Protein AF-A0A358ASE9-F1 (afdb_monomer_lite)

pLDDT: mean 94.91, std 3.65, range [78.44, 97.94]

Secondary structure (DSSP, 8-state):
-HHHHHHHHHHHHSSPPPHHHHHHHHHHHHTTSS-HHHHHHHHHTSHHHHHT-S-HHHHHHHHIIIIISSPPPHHHHHHHHHHHHHT--HHHHHHHHHTSHHHHHHHHHTT-

Structure (mmCIF, N/CA/C/O backbone):
data_AF-A0A358ASE9-F1
#
_entry.id   AF-A0A358ASE9-F1
#
loop_
_atom_site.group_PDB
_atom_site.id
_atom_site.type_symbol
_atom_site.label_atom_id
_atom_site.label_alt_id
_atom_site.label_comp_id
_atom_site.label_asym_id
_atom_site.label_entity_id
_atom_site.label_seq_id
_atom_site.pdbx_PDB_ins_co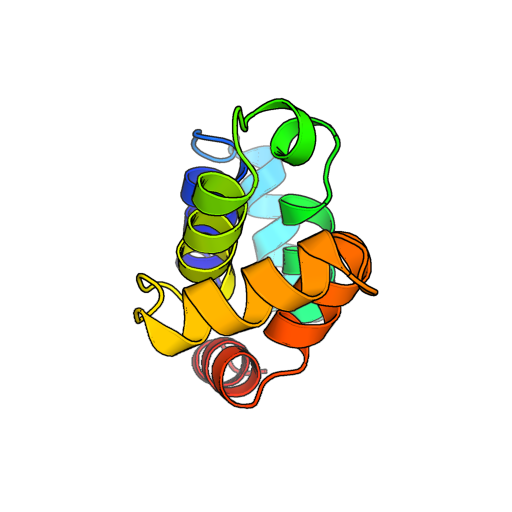de
_atom_site.Cartn_x
_atom_site.Cartn_y
_atom_site.Cartn_z
_atom_site.occupancy
_atom_site.B_iso_or_equiv
_atom_site.auth_seq_id
_atom_site.auth_comp_id
_atom_site.auth_asym_id
_atom_site.auth_atom_id
_atom_site.pdbx_PDB_model_num
ATOM 1 N N . MET A 1 1 ? 5.099 -5.479 -13.073 1.00 91.75 1 MET A N 1
ATOM 2 C CA . MET A 1 1 ? 5.612 -4.220 -12.487 1.00 91.75 1 MET A CA 1
ATOM 3 C C . MET A 1 1 ? 4.802 -3.020 -12.962 1.00 91.75 1 MET A C 1
ATOM 5 O O . MET A 1 1 ? 4.223 -2.354 -12.123 1.00 91.75 1 MET A O 1
ATOM 9 N N . GLU A 1 2 ? 4.645 -2.794 -14.269 1.00 95.62 2 GLU A N 1
ATOM 10 C CA . GLU A 1 2 ? 3.788 -1.719 -14.817 1.00 95.62 2 GLU A CA 1
ATOM 11 C C . GLU A 1 2 ? 2.364 -1.716 -14.241 1.00 95.62 2 GLU A C 1
ATOM 13 O O . GLU A 1 2 ? 1.968 -0.767 -13.573 1.00 95.62 2 GLU A O 1
ATOM 18 N N . GLY A 1 3 ? 1.629 -2.826 -14.386 1.00 96.06 3 GLY A N 1
ATOM 19 C CA . GLY A 1 3 ? 0.271 -2.939 -13.842 1.00 96.06 3 GLY A CA 1
ATOM 20 C C . GLY A 1 3 ? 0.190 -2.833 -12.313 1.00 96.06 3 GLY A C 1
ATOM 21 O O . GLY A 1 3 ? -0.864 -2.500 -11.785 1.00 96.06 3 GLY A O 1
ATOM 22 N N . PHE A 1 4 ? 1.291 -3.077 -11.596 1.00 97.25 4 PHE A N 1
ATOM 23 C CA . PHE A 1 4 ? 1.365 -2.848 -10.152 1.00 97.25 4 PHE A CA 1
ATOM 24 C C . PHE A 1 4 ? 1.445 -1.352 -9.847 1.00 97.25 4 PHE A C 1
ATOM 26 O O . PHE A 1 4 ? 0.619 -0.856 -9.090 1.00 97.25 4 PHE A O 1
ATOM 33 N N . VAL A 1 5 ? 2.344 -0.616 -10.509 1.00 97.44 5 VAL A N 1
ATOM 34 C CA . VAL A 1 5 ? 2.451 0.846 -10.363 1.00 97.44 5 VAL A CA 1
ATOM 35 C C . VAL A 1 5 ? 1.147 1.529 -10.777 1.00 97.44 5 VAL A C 1
ATOM 37 O O . VAL A 1 5 ? 0.619 2.344 -10.026 1.00 97.44 5 VAL A O 1
ATOM 40 N N . THR A 1 6 ? 0.564 1.155 -11.920 1.00 97.81 6 THR A N 1
ATOM 41 C CA . THR A 1 6 ? -0.727 1.706 -12.363 1.00 97.81 6 THR A CA 1
ATOM 42 C C . THR A 1 6 ? -1.829 1.460 -11.338 1.00 97.81 6 THR A C 1
ATOM 44 O O . THR A 1 6 ? -2.628 2.355 -11.078 1.00 97.81 6 THR A O 1
ATOM 47 N N . ARG A 1 7 ? -1.867 0.270 -10.729 1.00 97.44 7 ARG A N 1
ATOM 48 C CA . ARG A 1 7 ? -2.865 -0.066 -9.712 1.00 97.44 7 ARG A CA 1
ATOM 49 C C . ARG A 1 7 ? -2.676 0.726 -8.423 1.00 97.44 7 ARG A C 1
ATOM 51 O O . ARG A 1 7 ? -3.673 1.191 -7.887 1.00 97.44 7 ARG A O 1
ATOM 58 N N . LEU A 1 8 ? -1.440 0.899 -7.954 1.00 97.12 8 LEU A N 1
ATOM 59 C CA . LEU A 1 8 ? -1.152 1.725 -6.778 1.00 97.12 8 LEU A CA 1
ATOM 60 C C . LEU A 1 8 ? -1.650 3.159 -6.985 1.00 97.12 8 LEU A C 1
ATOM 62 O O . LEU A 1 8 ? -2.358 3.687 -6.140 1.00 97.12 8 LEU A O 1
ATOM 66 N N . TYR A 1 9 ? -1.361 3.760 -8.139 1.00 97.06 9 TYR A N 1
ATOM 67 C CA . TYR A 1 9 ? -1.828 5.110 -8.462 1.00 97.06 9 TYR A CA 1
ATOM 68 C C . TYR A 1 9 ? -3.354 5.193 -8.583 1.00 97.06 9 TYR A C 1
ATOM 70 O O . TYR A 1 9 ? -3.976 6.054 -7.965 1.00 97.06 9 TYR A O 1
ATOM 78 N N . ALA A 1 10 ? -3.965 4.280 -9.341 1.00 95.88 10 ALA A N 1
ATOM 79 C CA . ALA A 1 10 ? -5.405 4.306 -9.573 1.00 95.88 10 ALA A CA 1
ATOM 80 C C . ALA A 1 10 ? -6.194 4.079 -8.279 1.00 95.88 10 ALA A C 1
ATOM 82 O O . ALA A 1 10 ? -7.168 4.777 -8.023 1.00 95.88 10 ALA A O 1
ATOM 83 N N . ALA A 1 11 ? -5.767 3.121 -7.454 1.00 95.12 11 ALA A N 1
ATOM 84 C CA . ALA A 1 11 ? -6.433 2.841 -6.195 1.00 95.12 11 ALA A CA 1
ATOM 85 C C . ALA A 1 11 ? -6.152 3.937 -5.164 1.00 95.12 11 ALA A C 1
ATOM 87 O O . ALA A 1 11 ? -7.100 4.425 -4.564 1.00 95.12 11 ALA A O 1
ATOM 88 N N . SER A 1 12 ? -4.899 4.368 -4.984 1.00 94.00 12 SER A N 1
ATOM 89 C CA . SER A 1 12 ? -4.527 5.226 -3.852 1.00 94.00 12 SER A CA 1
ATOM 90 C C . SER A 1 12 ? -4.574 6.719 -4.098 1.00 94.00 12 SER A C 1
ATOM 92 O O . SER A 1 12 ? -4.787 7.474 -3.153 1.00 94.00 12 SER A O 1
ATOM 94 N N . LEU A 1 13 ? -4.418 7.153 -5.346 1.00 93.81 13 LEU A N 1
ATOM 95 C CA . LEU A 1 13 ? -4.346 8.572 -5.708 1.00 93.81 13 LEU A CA 1
ATOM 96 C C . LEU A 1 13 ? -5.522 9.023 -6.584 1.00 93.81 13 LEU A C 1
ATOM 98 O O . LEU A 1 13 ? -5.627 10.207 -6.888 1.00 93.81 13 LEU A O 1
ATOM 102 N N . ASP A 1 14 ? -6.395 8.091 -6.984 1.00 93.25 14 ASP A N 1
ATOM 103 C CA . ASP A 1 14 ? -7.531 8.323 -7.889 1.00 93.25 14 ASP A CA 1
ATOM 104 C C . ASP A 1 14 ? -7.120 8.962 -9.231 1.00 93.25 14 ASP A C 1
ATOM 106 O O . ASP A 1 14 ? -7.805 9.802 -9.815 1.00 93.25 14 ASP A O 1
ATOM 110 N N . ARG A 1 15 ? -5.939 8.581 -9.733 1.00 94.88 15 ARG A N 1
ATOM 111 C CA . ARG A 1 15 ? -5.410 9.059 -11.015 1.00 94.88 15 ARG A CA 1
ATOM 112 C C . ARG A 1 15 ? -4.461 8.059 -11.652 1.00 94.88 15 ARG A C 1
ATOM 114 O O . ARG A 1 15 ? -3.951 7.150 -11.005 1.00 94.88 15 ARG A O 1
ATOM 121 N N . ALA A 1 16 ? -4.170 8.267 -12.932 1.00 95.56 16 ALA A N 1
ATOM 122 C CA . ALA A 1 16 ? -3.043 7.610 -13.580 1.00 95.56 16 ALA A CA 1
ATOM 123 C C . ALA A 1 16 ? -1.710 8.247 -13.132 1.00 95.56 16 ALA A C 1
ATOM 125 O O . ALA A 1 16 ? -1.671 9.448 -12.823 1.00 95.56 16 ALA A O 1
ATOM 126 N N . PRO A 1 17 ? -0.607 7.478 -13.117 1.00 95.56 17 PRO A N 1
ATOM 127 C CA . PRO A 1 17 ? 0.713 8.063 -12.962 1.00 95.56 17 PRO A CA 1
ATOM 128 C C . PRO A 1 17 ? 1.042 8.933 -14.176 1.00 95.56 17 PRO A C 1
ATOM 130 O O . PRO A 1 17 ? 0.673 8.615 -15.309 1.00 95.56 17 PRO A O 1
ATOM 133 N N . ASP A 1 18 ? 1.747 10.032 -13.938 1.00 96.56 18 ASP A N 1
ATOM 134 C CA . ASP A 1 18 ? 2.369 10.789 -15.016 1.00 96.56 18 ASP A CA 1
ATOM 135 C C . ASP A 1 18 ? 3.486 9.949 -15.673 1.00 96.56 18 ASP A C 1
ATOM 137 O O . ASP A 1 18 ? 4.043 9.056 -15.023 1.00 96.56 18 ASP A O 1
ATOM 141 N N . PRO A 1 19 ? 3.822 10.189 -16.955 1.00 97.31 19 PRO A N 1
ATOM 142 C CA . PRO A 1 19 ? 4.779 9.349 -17.675 1.00 97.31 19 PRO A CA 1
ATOM 143 C C . PRO A 1 19 ? 6.157 9.259 -17.007 1.00 97.31 19 PRO A C 1
ATOM 145 O O . PRO A 1 19 ? 6.755 8.182 -16.982 1.00 97.31 19 PRO A O 1
ATOM 148 N N . ASP A 1 20 ? 6.653 10.364 -16.448 1.00 97.06 20 ASP A N 1
ATOM 149 C CA . ASP A 1 20 ? 7.985 10.419 -15.845 1.00 97.06 20 ASP A CA 1
ATOM 150 C C . ASP A 1 20 ? 8.016 9.664 -14.512 1.00 97.06 20 ASP A C 1
ATOM 152 O O . ASP A 1 20 ? 8.873 8.799 -14.312 1.00 97.06 20 ASP A O 1
ATOM 156 N N . GLY A 1 21 ? 7.039 9.912 -13.637 1.00 94.62 21 GLY A N 1
ATOM 157 C CA . GLY A 1 21 ? 6.864 9.186 -12.382 1.00 94.62 21 GLY A CA 1
ATOM 158 C C . GLY A 1 21 ? 6.642 7.691 -12.603 1.00 94.62 21 GLY A C 1
ATOM 159 O O . GLY A 1 21 ? 7.290 6.868 -11.955 1.00 94.62 21 GLY A O 1
ATOM 160 N N . PHE A 1 22 ? 5.795 7.315 -13.567 1.00 97.69 22 PHE A N 1
ATOM 161 C CA . PHE A 1 22 ? 5.575 5.916 -13.938 1.00 97.69 22 PHE A CA 1
ATOM 162 C C . PHE A 1 22 ? 6.882 5.217 -14.322 1.00 97.69 22 PHE A C 1
ATOM 164 O O . PHE A 1 22 ? 7.218 4.171 -13.762 1.00 97.69 22 PHE A O 1
ATOM 171 N N . ASN A 1 23 ? 7.640 5.817 -15.244 1.00 97.81 23 ASN A N 1
ATOM 172 C CA . ASN A 1 23 ? 8.908 5.265 -15.703 1.00 97.81 23 ASN A CA 1
ATOM 173 C C . ASN A 1 23 ? 9.931 5.183 -14.565 1.00 97.81 23 ASN A C 1
ATOM 175 O O . ASN A 1 23 ? 10.674 4.204 -14.490 1.00 97.81 23 ASN A O 1
ATOM 179 N N . ALA A 1 24 ? 9.966 6.168 -13.663 1.00 97.38 24 ALA A N 1
ATOM 180 C CA . ALA A 1 24 ? 10.849 6.150 -12.502 1.00 97.38 24 ALA A CA 1
ATOM 181 C C . ALA A 1 24 ? 10.553 4.955 -11.579 1.00 97.38 24 ALA A C 1
ATOM 183 O O . ALA A 1 24 ? 11.461 4.173 -11.287 1.00 97.38 24 ALA A O 1
ATOM 184 N N . TRP A 1 25 ? 9.290 4.753 -11.186 1.00 97.44 25 TRP A N 1
ATOM 185 C CA . TRP A 1 25 ? 8.892 3.623 -10.336 1.00 97.44 25 TRP A CA 1
ATOM 186 C C . TRP A 1 25 ? 9.141 2.272 -11.006 1.00 97.44 25 TRP A C 1
ATOM 188 O O . TRP A 1 25 ? 9.719 1.370 -10.397 1.00 97.44 25 TRP A O 1
ATOM 198 N N . VAL A 1 26 ? 8.733 2.125 -12.270 1.00 97.50 26 VAL A N 1
ATOM 199 C CA . VAL A 1 26 ? 8.899 0.871 -13.015 1.00 97.50 26 VAL A CA 1
ATOM 200 C C . VAL A 1 26 ? 10.379 0.522 -13.169 1.00 97.50 26 VAL A C 1
ATOM 202 O O . VAL A 1 26 ? 10.757 -0.615 -12.895 1.00 97.50 26 VAL A O 1
ATOM 205 N N . ASN A 1 27 ? 11.235 1.484 -13.523 1.00 97.75 27 ASN A N 1
ATOM 206 C CA . ASN A 1 27 ? 12.674 1.247 -13.649 1.00 97.75 27 ASN A CA 1
ATOM 207 C C . ASN A 1 27 ? 13.345 0.945 -12.303 1.00 97.75 27 ASN A C 1
ATOM 209 O O . ASN A 1 27 ? 14.255 0.115 -12.257 1.00 97.75 27 ASN A O 1
ATOM 213 N N . ALA A 1 28 ? 12.916 1.582 -11.209 1.00 97.69 28 ALA A N 1
ATOM 214 C CA . ALA A 1 28 ? 13.442 1.296 -9.875 1.00 97.69 28 ALA A CA 1
ATOM 215 C C . ALA A 1 28 ? 13.134 -0.148 -9.441 1.00 97.69 28 ALA A C 1
ATOM 217 O O . ALA A 1 28 ? 14.024 -0.841 -8.944 1.00 97.69 28 ALA A O 1
ATOM 218 N N . LEU A 1 29 ? 11.912 -0.622 -9.710 1.00 97.12 29 LEU A N 1
ATOM 219 C CA . LEU A 1 29 ? 11.502 -2.008 -9.467 1.00 97.12 29 LEU A CA 1
ATOM 220 C C . LEU A 1 29 ? 12.243 -2.991 -10.388 1.00 97.12 29 LEU A C 1
ATOM 222 O O . LEU A 1 29 ? 12.809 -3.973 -9.914 1.00 97.12 29 LEU A O 1
ATOM 226 N N . LEU A 1 30 ? 12.306 -2.717 -11.696 1.00 96.50 30 LEU A N 1
ATOM 227 C CA . LEU A 1 30 ? 12.978 -3.588 -12.672 1.00 96.50 30 LEU A CA 1
ATOM 228 C C . LEU A 1 30 ? 14.454 -3.807 -12.331 1.00 96.50 30 LEU A C 1
ATOM 230 O O . LEU A 1 30 ? 14.949 -4.931 -12.395 1.00 96.50 30 LEU A O 1
ATOM 234 N N . ASN A 1 31 ? 15.146 -2.740 -11.933 1.00 96.44 31 ASN A N 1
ATOM 235 C CA . ASN A 1 31 ? 16.559 -2.797 -11.566 1.00 96.44 31 ASN A CA 1
ATOM 236 C C . ASN A 1 31 ? 16.791 -3.233 -10.113 1.00 96.44 31 ASN A C 1
ATOM 238 O O . ASN A 1 31 ? 17.939 -3.261 -9.671 1.00 96.44 31 ASN A O 1
ATOM 242 N N . ARG A 1 32 ? 15.725 -3.556 -9.362 1.00 94.81 32 ARG A N 1
ATOM 243 C CA . ARG A 1 32 ? 15.770 -3.894 -7.928 1.00 94.81 32 ARG A CA 1
ATOM 244 C C . ARG A 1 32 ? 16.466 -2.829 -7.071 1.00 94.81 32 ARG A C 1
ATOM 246 O O . ARG A 1 32 ? 17.009 -3.136 -6.015 1.00 94.81 32 ARG A O 1
ATOM 253 N N . ALA A 1 33 ? 16.450 -1.580 -7.533 1.00 96.56 33 ALA A N 1
ATOM 254 C CA . ALA A 1 33 ? 16.884 -0.428 -6.748 1.00 96.56 33 ALA A CA 1
ATOM 255 C C . ALA A 1 33 ? 15.865 -0.096 -5.647 1.00 96.56 33 ALA A C 1
ATOM 257 O O . ALA A 1 33 ? 16.215 0.525 -4.648 1.00 96.56 33 ALA A O 1
ATOM 258 N N . LEU A 1 34 ? 14.620 -0.531 -5.846 1.00 95.44 34 LEU A N 1
ATOM 259 C CA . LEU A 1 34 ? 13.535 -0.466 -4.886 1.00 95.44 34 LEU A CA 1
ATOM 260 C C . LEU A 1 34 ? 12.793 -1.802 -4.882 1.00 95.44 34 LEU A C 1
ATOM 262 O O . LEU A 1 34 ? 12.581 -2.399 -5.941 1.00 95.44 34 LEU A O 1
ATOM 266 N N . ASP A 1 35 ? 12.395 -2.272 -3.709 1.00 95.62 35 ASP A N 1
ATOM 267 C CA . ASP A 1 35 ? 11.542 -3.446 -3.579 1.00 95.62 35 ASP A CA 1
ATOM 268 C C . ASP A 1 35 ? 10.040 -3.068 -3.633 1.00 95.62 35 ASP A C 1
ATOM 270 O O . ASP A 1 35 ? 9.671 -1.911 -3.396 1.00 95.62 35 ASP A O 1
ATOM 274 N N . PRO A 1 36 ? 9.139 -4.019 -3.954 1.00 96.94 36 PRO A N 1
ATOM 275 C CA . PRO A 1 36 ? 7.708 -3.744 -4.057 1.00 96.94 36 PRO A CA 1
ATOM 276 C C . PRO A 1 36 ? 7.072 -3.279 -2.749 1.00 96.94 36 PRO A C 1
ATOM 278 O O . PRO A 1 36 ? 6.098 -2.529 -2.801 1.00 96.94 36 PRO A O 1
ATOM 281 N N . TRP A 1 37 ? 7.593 -3.727 -1.602 1.00 97.38 37 TRP A N 1
ATOM 282 C CA . TRP A 1 37 ? 7.085 -3.342 -0.287 1.00 97.38 37 TRP A CA 1
ATOM 283 C C . TRP A 1 37 ? 7.319 -1.847 -0.073 1.00 97.38 37 TRP A C 1
ATOM 285 O O . TRP A 1 37 ? 6.366 -1.120 0.204 1.00 97.38 37 TRP A O 1
ATOM 295 N N . GLN A 1 38 ? 8.540 -1.367 -0.322 1.00 96.94 38 GLN A N 1
ATOM 296 C CA . GLN A 1 38 ? 8.885 0.045 -0.178 1.00 96.94 38 GLN A CA 1
ATOM 297 C C . GLN A 1 38 ? 8.116 0.915 -1.182 1.00 96.94 38 GLN A C 1
ATOM 299 O O . GLN A 1 38 ? 7.515 1.912 -0.791 1.00 96.94 38 GLN A O 1
ATOM 304 N N . ALA A 1 39 ? 8.047 0.500 -2.453 1.00 96.69 39 ALA A N 1
ATOM 305 C CA . ALA A 1 39 ? 7.310 1.232 -3.488 1.00 96.69 39 ALA A CA 1
ATOM 306 C C . ALA A 1 39 ? 5.819 1.393 -3.155 1.00 96.69 39 ALA A C 1
ATOM 308 O O . ALA A 1 39 ? 5.255 2.479 -3.283 1.00 96.69 39 ALA A O 1
ATOM 309 N N . ALA A 1 40 ? 5.173 0.309 -2.720 1.00 97.31 40 ALA A N 1
ATOM 310 C CA . ALA A 1 40 ? 3.780 0.353 -2.309 1.00 97.31 40 ALA A CA 1
ATOM 311 C C . ALA A 1 40 ? 3.585 1.255 -1.095 1.00 97.31 40 ALA A C 1
ATOM 313 O O . ALA A 1 40 ? 2.713 2.122 -1.114 1.00 97.31 40 ALA A O 1
ATOM 314 N N . ARG A 1 41 ? 4.415 1.075 -0.064 1.00 97.12 41 ARG A N 1
ATOM 315 C CA . ARG A 1 41 ? 4.342 1.849 1.170 1.00 97.12 41 ARG A CA 1
ATOM 316 C C . ARG A 1 41 ? 4.458 3.349 0.921 1.00 97.12 41 ARG A C 1
ATOM 318 O O . ARG A 1 41 ? 3.662 4.102 1.472 1.00 97.12 41 ARG A O 1
ATOM 325 N N . ASP A 1 42 ? 5.402 3.767 0.082 1.00 95.81 42 ASP A N 1
ATOM 326 C CA . ASP A 1 42 ? 5.644 5.182 -0.216 1.00 95.81 42 ASP A CA 1
ATOM 327 C C . ASP A 1 42 ? 4.461 5.835 -0.946 1.00 95.81 42 ASP A C 1
ATOM 329 O O . ASP A 1 42 ? 4.138 6.993 -0.683 1.00 95.81 42 ASP A O 1
ATOM 333 N N . ILE A 1 43 ? 3.770 5.096 -1.821 1.00 94.94 43 ILE A N 1
ATOM 334 C CA . ILE A 1 43 ? 2.607 5.618 -2.553 1.00 94.94 43 ILE A CA 1
ATOM 335 C C . ILE A 1 43 ? 1.366 5.678 -1.652 1.00 94.94 43 ILE A C 1
ATOM 337 O O . ILE A 1 43 ? 0.723 6.727 -1.575 1.00 94.94 43 ILE A O 1
ATOM 341 N N . VAL A 1 44 ? 1.031 4.593 -0.944 1.00 95.06 44 VAL A N 1
ATOM 342 C CA . VAL A 1 44 ? -0.217 4.509 -0.150 1.00 95.06 44 VAL A CA 1
ATOM 343 C C . VAL A 1 44 ? -0.173 5.307 1.159 1.00 95.06 44 VAL A C 1
ATOM 345 O O . VAL A 1 44 ? -1.208 5.557 1.772 1.0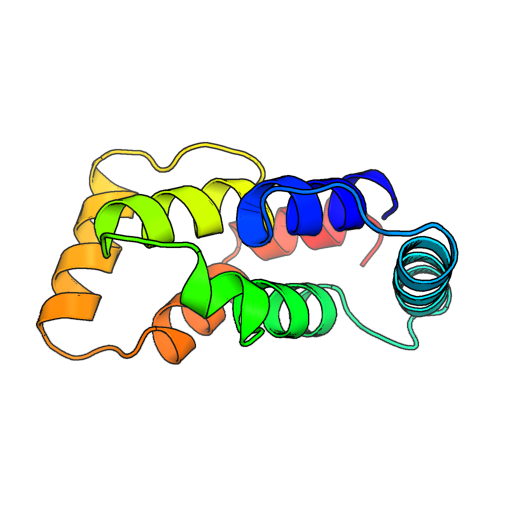0 95.06 44 VAL A O 1
ATOM 348 N N . LEU A 1 45 ? 1.022 5.698 1.615 1.00 93.62 45 LEU A N 1
ATOM 349 C CA . LEU A 1 45 ? 1.214 6.598 2.759 1.00 93.62 45 LEU A CA 1
ATOM 350 C C . LEU A 1 45 ? 1.623 8.015 2.340 1.00 93.62 45 LEU A C 1
ATOM 352 O O . LEU A 1 45 ? 1.978 8.819 3.201 1.00 93.62 45 LEU A O 1
ATOM 356 N N . SER A 1 46 ? 1.586 8.332 1.045 1.00 93.44 46 SER A N 1
ATOM 357 C CA . SER A 1 46 ? 1.834 9.696 0.580 1.00 93.44 46 SER A CA 1
ATOM 358 C C . SER A 1 46 ? 0.766 10.663 1.102 1.00 93.44 46 SER A C 1
ATOM 360 O O . SER A 1 46 ? -0.393 10.285 1.293 1.00 93.44 46 SER A O 1
ATOM 362 N N . ASP A 1 47 ? 1.138 11.933 1.279 1.00 89.69 47 ASP A N 1
ATOM 363 C CA . ASP A 1 47 ? 0.195 12.989 1.680 1.00 89.69 47 ASP A CA 1
ATOM 364 C C . ASP A 1 47 ? -0.988 13.096 0.704 1.00 89.69 47 ASP A C 1
ATOM 366 O O . ASP A 1 47 ? -2.121 13.346 1.116 1.00 89.69 47 ASP A O 1
ATOM 370 N N . GLU A 1 48 ? -0.731 12.850 -0.586 1.00 89.44 48 GLU A N 1
ATOM 371 C CA . GLU A 1 48 ? -1.757 12.797 -1.627 1.00 89.44 48 GLU A CA 1
ATOM 372 C C . GLU A 1 48 ? -2.763 11.669 -1.359 1.00 89.44 48 GLU A C 1
ATOM 374 O O . GLU A 1 48 ? -3.963 11.923 -1.348 1.00 89.44 48 GLU A O 1
ATOM 379 N N . SER A 1 49 ? -2.299 10.448 -1.073 1.00 89.44 49 SER A N 1
ATOM 380 C CA . SER A 1 49 ? -3.192 9.323 -0.760 1.00 89.44 49 SER A CA 1
ATOM 381 C C . SER A 1 49 ? -3.976 9.554 0.534 1.00 89.44 49 SER A C 1
ATOM 383 O O . SER A 1 49 ? -5.191 9.352 0.582 1.00 89.44 49 SER A O 1
ATOM 385 N N . ILE A 1 50 ? -3.306 10.039 1.584 1.00 81.69 50 ILE A N 1
ATOM 386 C CA . ILE A 1 50 ? -3.930 10.263 2.895 1.00 81.69 50 ILE A CA 1
ATOM 387 C C . ILE A 1 50 ? -5.031 11.332 2.816 1.00 81.69 50 ILE A C 1
ATOM 389 O O . ILE A 1 50 ? -6.036 11.216 3.521 1.00 81.69 50 ILE A O 1
ATOM 393 N N . GLY A 1 51 ? -4.865 12.345 1.959 1.00 81.12 51 GLY A N 1
ATOM 394 C CA . GLY A 1 51 ? -5.829 13.430 1.763 1.00 81.12 51 GLY A CA 1
ATOM 395 C C . GLY A 1 51 ? -7.085 13.063 0.962 1.00 81.12 51 GLY A C 1
ATOM 396 O O . GLY A 1 51 ? -8.035 13.840 0.963 1.00 81.12 51 GLY A O 1
ATOM 397 N N . GLN A 1 52 ? -7.118 11.903 0.298 1.00 81.00 52 GLN A N 1
ATOM 398 C CA . GLN A 1 52 ? -8.177 11.521 -0.650 1.00 81.00 52 GLN A CA 1
ATOM 399 C C . GLN A 1 52 ? -9.367 10.764 -0.032 1.00 81.00 52 GLN A C 1
ATOM 401 O O . GLN A 1 52 ? -10.296 10.401 -0.758 1.00 81.00 52 GLN A O 1
ATOM 406 N N . ARG A 1 53 ? -9.349 10.443 1.272 1.00 82.69 53 ARG A N 1
ATOM 407 C CA . ARG A 1 53 ? -10.360 9.556 1.886 1.00 82.69 53 ARG A CA 1
ATOM 408 C C . ARG A 1 53 ? -11.171 10.217 2.984 1.00 82.69 53 ARG A C 1
ATOM 410 O O . ARG A 1 53 ? -10.617 10.764 3.936 1.00 82.69 53 ARG A O 1
ATOM 417 N N . GLU A 1 54 ? -12.490 10.077 2.859 1.00 78.44 54 GLU A N 1
ATOM 418 C CA . GLU A 1 54 ? -13.474 10.610 3.799 1.00 78.44 54 GLU A CA 1
ATOM 419 C C . GLU A 1 54 ? -13.613 9.717 5.040 1.00 78.44 54 GLU A C 1
ATOM 421 O O . GLU A 1 54 ? -13.755 10.228 6.153 1.00 78.44 54 GLU A O 1
ATOM 426 N N . THR A 1 55 ? -13.516 8.389 4.875 1.00 90.12 55 THR A N 1
ATOM 427 C CA . THR A 1 55 ? -13.705 7.413 5.964 1.00 90.12 55 THR A CA 1
ATOM 428 C C . THR A 1 55 ? -12.551 6.414 6.118 1.00 90.12 55 THR A C 1
ATOM 430 O O . THR A 1 55 ? -11.699 6.249 5.242 1.00 90.12 55 THR A O 1
ATOM 433 N N . THR A 1 56 ? -12.505 5.737 7.271 1.00 90.25 56 THR A N 1
ATOM 434 C CA . THR A 1 56 ? -11.490 4.704 7.560 1.00 90.25 56 THR A CA 1
ATOM 435 C C . THR A 1 56 ? -11.786 3.424 6.774 1.00 90.25 56 THR A C 1
ATOM 437 O O . THR A 1 56 ? -10.874 2.775 6.273 1.00 90.25 56 THR A O 1
ATOM 440 N N . GLU A 1 57 ? -13.062 3.104 6.608 1.00 93.69 57 GLU A N 1
ATOM 441 C CA . GLU A 1 57 ? -13.607 1.980 5.853 1.00 93.69 57 GLU A CA 1
ATOM 442 C C . GLU A 1 57 ? -13.227 2.046 4.373 1.00 93.69 57 GLU A C 1
ATOM 444 O O . GLU A 1 57 ? -12.691 1.087 3.816 1.00 93.69 57 GLU A O 1
ATOM 449 N N . GLU A 1 58 ? -13.438 3.198 3.734 1.00 92.19 58 GLU A N 1
ATOM 450 C CA . GLU A 1 58 ? -13.042 3.400 2.337 1.00 92.19 58 GLU A CA 1
ATOM 451 C C . GLU A 1 58 ? -11.532 3.282 2.152 1.00 92.19 58 GLU A C 1
ATOM 453 O O . GLU A 1 58 ? -11.075 2.700 1.166 1.00 92.19 58 GLU A O 1
ATOM 458 N N . TRP A 1 59 ? -10.763 3.785 3.119 1.00 92.38 59 TRP A N 1
ATOM 459 C CA . TRP A 1 59 ? -9.310 3.681 3.107 1.00 92.38 59 TRP A CA 1
ATOM 460 C C . TRP A 1 59 ? -8.836 2.222 3.230 1.00 92.38 59 TRP A C 1
ATOM 462 O O . TRP A 1 59 ? -7.962 1.805 2.477 1.00 92.38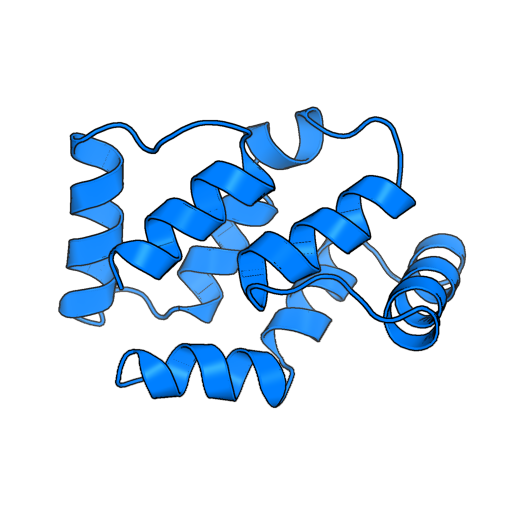 59 TRP A O 1
ATOM 472 N N . VAL A 1 60 ? -9.453 1.386 4.076 1.00 95.00 60 VAL A N 1
ATOM 473 C CA . VAL A 1 60 ? -9.112 -0.052 4.148 1.00 95.00 60 VAL A CA 1
ATOM 474 C C . VAL A 1 60 ? -9.400 -0.761 2.819 1.00 95.00 60 VAL A C 1
ATOM 476 O O . VAL A 1 60 ? -8.550 -1.500 2.320 1.00 95.00 60 VAL A O 1
ATOM 479 N N . LYS A 1 61 ? -10.558 -0.512 2.196 1.00 95.19 61 LYS A N 1
ATOM 480 C CA . LYS A 1 61 ? -10.897 -1.096 0.880 1.00 95.19 61 LYS A CA 1
ATOM 481 C C . LYS A 1 61 ? -9.929 -0.673 -0.210 1.00 95.19 61 LYS A C 1
ATOM 483 O O . LYS A 1 61 ? -9.592 -1.445 -1.106 1.00 95.19 61 LYS A O 1
ATOM 488 N N . GLU A 1 62 ? -9.494 0.577 -0.164 1.00 94.38 62 GLU A N 1
ATOM 489 C CA . GLU A 1 62 ? -8.467 1.083 -1.058 1.00 94.38 62 GLU A CA 1
ATOM 490 C C . GLU A 1 62 ? -7.152 0.318 -0.915 1.00 94.38 62 GLU A C 1
ATOM 492 O O . GLU A 1 62 ? -6.623 -0.135 -1.926 1.00 94.38 62 GLU A O 1
ATOM 497 N N . LEU A 1 63 ? -6.661 0.102 0.310 1.00 96.00 63 LEU A N 1
ATOM 498 C CA . LEU A 1 63 ? -5.418 -0.639 0.523 1.00 96.00 63 LEU A CA 1
ATOM 499 C C . LEU A 1 63 ? -5.480 -2.044 -0.070 1.00 96.00 63 LEU A C 1
ATOM 501 O O . LEU A 1 63 ? -4.523 -2.487 -0.700 1.00 96.00 63 LEU A O 1
ATOM 505 N N . TYR A 1 64 ? -6.607 -2.739 0.067 1.00 97.81 64 TYR A N 1
ATOM 506 C CA . TYR A 1 64 ? -6.788 -4.050 -0.559 1.00 97.81 64 TYR A CA 1
ATOM 507 C C . TYR A 1 64 ? -6.701 -3.965 -2.087 1.00 97.81 64 TYR A C 1
ATOM 509 O O . TYR A 1 64 ? -5.973 -4.739 -2.715 1.00 97.81 64 TYR A O 1
ATOM 517 N N . ARG A 1 65 ? -7.356 -2.976 -2.701 1.00 97.12 65 ARG A N 1
ATOM 518 C CA . ARG A 1 65 ? -7.284 -2.766 -4.152 1.00 97.12 65 ARG A CA 1
ATOM 519 C C . ARG A 1 65 ? -5.876 -2.389 -4.608 1.00 97.12 65 ARG A C 1
ATOM 521 O O . ARG A 1 65 ? -5.380 -2.963 -5.575 1.00 97.12 65 ARG A O 1
ATOM 528 N N . ALA A 1 66 ? -5.218 -1.471 -3.910 1.00 96.62 66 ALA A N 1
ATOM 529 C CA . ALA A 1 66 ? -3.884 -0.985 -4.235 1.00 96.62 66 ALA A CA 1
ATOM 530 C C . ALA A 1 66 ? -2.840 -2.100 -4.086 1.00 96.62 66 ALA A C 1
ATOM 532 O O . ALA A 1 66 ? -2.144 -2.461 -5.042 1.00 96.62 66 ALA A O 1
ATOM 533 N N . LEU A 1 67 ? -2.776 -2.696 -2.897 1.00 97.75 67 LEU A N 1
ATOM 534 C CA . LEU A 1 67 ? -1.712 -3.608 -2.495 1.00 97.75 67 LEU A CA 1
ATOM 535 C C . LEU A 1 67 ? -1.944 -5.025 -3.020 1.00 97.75 67 LEU A C 1
ATOM 537 O O . LEU A 1 67 ? -1.018 -5.639 -3.549 1.00 97.75 67 LEU A O 1
ATOM 541 N N . LEU A 1 68 ? -3.181 -5.519 -2.939 1.00 97.56 68 LEU A N 1
ATOM 542 C CA . LEU A 1 68 ? -3.523 -6.925 -3.190 1.00 97.56 68 LEU A CA 1
ATOM 543 C C . LEU A 1 68 ? -4.256 -7.141 -4.522 1.00 97.56 68 LEU A C 1
ATOM 545 O O . LEU A 1 68 ? -4.249 -8.242 -5.065 1.00 97.56 68 LEU A O 1
ATOM 549 N N . GLY A 1 69 ? -4.844 -6.089 -5.097 1.00 96.56 69 GLY A N 1
ATOM 550 C CA . GLY A 1 69 ? -5.554 -6.168 -6.375 1.00 96.56 69 GLY A CA 1
ATOM 551 C C . GLY A 1 69 ? -6.930 -6.822 -6.299 1.00 96.56 69 GLY A C 1
ATOM 552 O O . GLY A 1 69 ? -7.421 -7.322 -7.309 1.00 96.56 69 GLY A O 1
ATOM 553 N N . ARG A 1 70 ? -7.558 -6.800 -5.122 1.00 96.94 70 ARG A N 1
ATOM 554 C CA . ARG A 1 70 ? -8.918 -7.300 -4.887 1.00 96.94 70 ARG A CA 1
ATOM 555 C C . ARG A 1 70 ? -9.652 -6.436 -3.864 1.00 96.94 70 ARG A C 1
ATOM 557 O O . ARG A 1 70 ? -9.032 -5.610 -3.208 1.00 96.94 70 ARG A O 1
ATOM 564 N N . GLU A 1 71 ? -10.950 -6.660 -3.703 1.00 96.56 71 GLU A N 1
ATOM 565 C CA . GLU A 1 71 ? -11.704 -6.139 -2.556 1.00 96.56 71 GLU A CA 1
ATOM 566 C C . GLU A 1 71 ? -11.405 -6.966 -1.290 1.00 96.56 71 GLU A C 1
ATOM 568 O O . GLU A 1 71 ? -11.111 -8.172 -1.394 1.00 96.56 71 GLU A O 1
ATOM 573 N N . PRO A 1 72 ? -11.479 -6.358 -0.091 1.00 96.88 72 PRO A N 1
ATOM 574 C CA . PRO A 1 72 ? -11.471 -7.126 1.139 1.00 96.88 72 PRO A CA 1
ATOM 575 C C . PRO A 1 72 ? -12.742 -7.971 1.235 1.00 96.88 72 PRO A C 1
ATOM 577 O O . PRO A 1 72 ? -13.827 -7.578 0.805 1.00 96.88 72 PRO A O 1
ATOM 580 N N . ASP A 1 73 ? -12.604 -9.148 1.827 1.00 96.62 73 ASP A N 1
ATOM 581 C CA . ASP A 1 73 ? -13.747 -9.856 2.391 1.00 96.62 73 ASP A CA 1
ATOM 582 C C . ASP A 1 73 ? -14.192 -9.182 3.703 1.00 96.62 73 ASP A C 1
ATOM 584 O O . ASP A 1 73 ? -13.462 -8.377 4.288 1.00 96.62 73 ASP A O 1
ATOM 588 N N . VAL A 1 74 ? -15.409 -9.504 4.156 1.00 95.56 74 VAL A N 1
ATOM 589 C CA . VAL A 1 74 ? -16.025 -8.872 5.337 1.00 95.56 74 VAL A CA 1
ATOM 590 C C . VAL A 1 74 ? -15.146 -9.028 6.579 1.00 95.56 74 VAL A C 1
ATOM 592 O O . VAL A 1 74 ? -14.971 -8.066 7.325 1.00 95.56 74 VAL A O 1
ATOM 595 N N . ASP A 1 75 ? -14.568 -10.211 6.788 1.00 95.88 75 ASP A N 1
ATOM 596 C CA . ASP A 1 75 ? -13.751 -10.496 7.968 1.00 95.88 75 ASP A CA 1
ATOM 597 C C . ASP A 1 75 ? -12.412 -9.748 7.915 1.00 95.88 75 ASP A C 1
ATOM 599 O O . ASP A 1 75 ? -11.974 -9.188 8.922 1.00 95.88 75 ASP A O 1
ATOM 603 N N . GLY A 1 76 ? -11.786 -9.681 6.739 1.00 94.88 76 GLY A N 1
ATOM 604 C CA . GLY A 1 76 ? -10.572 -8.911 6.497 1.00 94.88 76 GLY A CA 1
ATOM 605 C C . GLY A 1 76 ? -10.775 -7.420 6.748 1.00 94.88 76 GLY A C 1
ATOM 606 O O . GLY A 1 76 ? -9.995 -6.813 7.480 1.00 94.88 76 GLY A O 1
ATOM 607 N N . GLU A 1 77 ? -11.846 -6.832 6.208 1.00 95.88 77 GLU A N 1
ATOM 608 C CA . GLU A 1 77 ? -12.175 -5.420 6.432 1.00 95.88 77 GLU A CA 1
ATOM 609 C C . GLU A 1 77 ? -12.424 -5.135 7.922 1.00 95.88 77 GLU A C 1
ATOM 611 O O . GLU A 1 77 ? -11.786 -4.255 8.505 1.00 95.88 77 GLU A O 1
ATOM 616 N N . GLN A 1 78 ? -13.300 -5.914 8.565 1.00 96.31 78 GLN A N 1
ATOM 617 C CA . GLN A 1 78 ? -13.647 -5.725 9.976 1.00 96.31 78 GLN A CA 1
ATOM 618 C C . GLN A 1 78 ? -12.447 -5.930 10.907 1.00 96.31 78 GLN A C 1
ATOM 620 O O . GLN A 1 78 ? -12.287 -5.188 11.877 1.00 96.31 78 GLN A O 1
ATOM 625 N N . GLY A 1 79 ? -11.570 -6.889 10.601 1.00 96.25 79 GLY A N 1
ATOM 626 C CA . GLY A 1 79 ? -10.350 -7.131 11.366 1.00 96.25 79 GLY A CA 1
ATOM 627 C C . GLY A 1 79 ? -9.444 -5.900 11.430 1.00 96.25 79 GLY A C 1
ATOM 628 O O . GLY A 1 79 ? -8.961 -5.547 12.508 1.00 96.25 79 GLY A O 1
ATOM 629 N N . TRP A 1 80 ? -9.256 -5.204 10.305 1.00 96.56 80 TRP A N 1
ATOM 630 C CA . TRP A 1 80 ? -8.468 -3.969 10.272 1.00 96.56 80 TRP A CA 1
ATOM 631 C C . TRP A 1 80 ? -9.183 -2.794 10.926 1.00 96.56 80 TRP A C 1
ATOM 633 O O . TRP A 1 80 ? -8.543 -2.031 11.647 1.00 96.56 80 TRP A O 1
ATOM 643 N N . LEU A 1 81 ? -10.496 -2.660 10.728 1.00 95.94 81 LEU A N 1
ATOM 644 C CA . LEU A 1 81 ? -11.274 -1.579 11.334 1.00 95.94 81 LEU A CA 1
ATOM 645 C C . LEU A 1 81 ? -11.238 -1.634 12.857 1.00 95.94 81 LEU A C 1
ATOM 647 O O . LEU A 1 81 ? -10.951 -0.623 13.492 1.00 95.94 81 LEU A O 1
ATOM 651 N N . VAL A 1 82 ? -11.445 -2.814 13.449 1.00 96.56 82 VAL A N 1
ATOM 652 C CA . VAL A 1 82 ? -11.352 -2.984 14.906 1.00 96.56 82 VAL A CA 1
ATOM 653 C C . VAL A 1 82 ? -9.995 -2.501 15.410 1.00 96.56 82 VAL A C 1
ATOM 655 O O . VAL A 1 82 ? -9.949 -1.682 16.321 1.00 96.56 82 VAL A O 1
ATOM 658 N N . ARG A 1 83 ? -8.902 -2.932 14.768 1.00 94.06 83 ARG A N 1
ATOM 659 C CA . ARG A 1 83 ? -7.536 -2.525 15.125 1.00 94.06 83 ARG A CA 1
ATOM 660 C C . ARG A 1 83 ? -7.314 -1.019 14.990 1.00 94.06 83 ARG A C 1
ATOM 662 O O . ARG A 1 83 ? -6.724 -0.413 15.880 1.00 94.06 83 ARG A O 1
ATOM 669 N N . LEU A 1 84 ? -7.800 -0.411 13.907 1.00 93.75 84 LEU A N 1
ATOM 670 C CA . LEU A 1 84 ? -7.689 1.033 13.660 1.00 93.75 84 LEU A CA 1
ATOM 671 C C . LEU A 1 84 ? -8.430 1.865 14.706 1.00 93.75 84 LEU A C 1
ATOM 673 O O . LEU A 1 84 ? -7.973 2.950 15.058 1.00 93.75 84 LEU A O 1
ATOM 677 N N . TYR A 1 85 ? -9.550 1.359 15.225 1.00 94.44 85 TYR A N 1
ATOM 678 C CA . TYR A 1 85 ? -10.307 2.034 16.277 1.00 94.44 85 TYR A CA 1
ATOM 679 C C . TYR A 1 85 ? -9.779 1.772 17.692 1.00 94.44 85 TYR A C 1
ATOM 681 O O . TYR A 1 85 ? -10.203 2.464 18.619 1.00 94.44 85 TYR A O 1
ATOM 689 N N . THR A 1 86 ? -8.869 0.811 17.883 1.00 93.62 86 THR A N 1
ATOM 690 C CA . THR A 1 86 ? -8.360 0.446 19.213 1.00 93.62 86 THR A CA 1
ATOM 691 C C . THR A 1 86 ? -6.890 0.771 19.430 1.00 93.62 86 THR A C 1
ATOM 693 O O . THR A 1 86 ? -6.562 1.525 20.343 1.00 93.62 86 THR A O 1
ATOM 696 N N . ASP A 1 87 ? -5.994 0.156 18.661 1.00 92.31 87 ASP A N 1
ATOM 697 C CA . ASP A 1 87 ? -4.588 -0.009 19.049 1.00 92.31 87 ASP A CA 1
ATOM 698 C C . ASP A 1 87 ? -3.587 0.130 17.893 1.00 92.31 87 ASP A C 1
ATOM 700 O O . ASP A 1 87 ? -2.381 0.152 18.140 1.00 92.31 87 ASP A O 1
ATOM 704 N N . MET A 1 88 ? -4.047 0.265 16.645 1.00 93.06 88 MET A N 1
ATOM 705 C CA . MET A 1 88 ? -3.180 0.383 15.472 1.00 93.06 88 MET A CA 1
ATOM 706 C C . MET A 1 88 ? -3.313 1.723 14.756 1.00 93.06 88 MET A C 1
ATOM 708 O O . MET A 1 88 ? -4.396 2.269 14.569 1.00 93.06 88 MET A O 1
ATOM 712 N N . SER A 1 89 ? -2.174 2.227 14.285 1.00 93.00 89 SER A N 1
ATOM 713 C CA . SER A 1 89 ? -2.121 3.364 13.372 1.00 93.00 89 SER A CA 1
ATOM 714 C C . SER A 1 89 ? -2.348 2.919 11.925 1.00 93.00 89 SER A C 1
ATOM 716 O O . SER A 1 89 ? -2.138 1.757 11.574 1.00 93.00 89 SER A O 1
ATOM 718 N N . ARG A 1 90 ? -2.682 3.872 11.045 1.00 91.12 90 ARG A N 1
ATOM 719 C CA . ARG A 1 90 ? -2.727 3.638 9.590 1.00 91.12 90 ARG A CA 1
ATOM 720 C C . ARG A 1 90 ? -1.412 3.058 9.057 1.00 91.12 90 ARG A C 1
ATOM 722 O O . ARG A 1 90 ? -1.422 2.114 8.278 1.00 91.12 90 ARG A O 1
ATOM 729 N N . VAL A 1 91 ? -0.278 3.563 9.540 1.00 94.31 91 VAL A N 1
ATOM 730 C CA . VAL A 1 91 ? 1.044 3.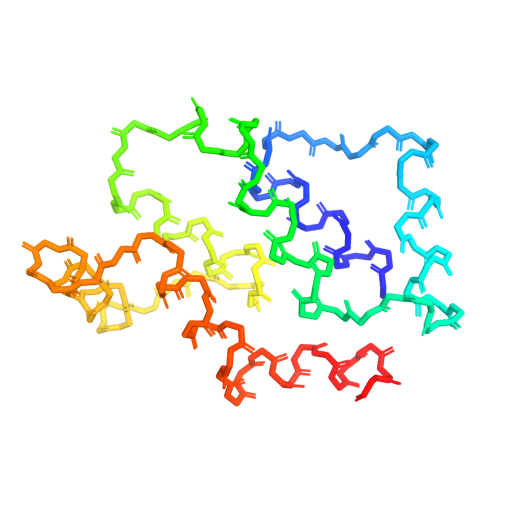040 9.164 1.00 94.31 91 VAL A CA 1
ATOM 731 C C . VAL A 1 91 ? 1.181 1.561 9.537 1.00 94.31 91 VAL A C 1
ATOM 733 O O . VAL A 1 91 ? 1.586 0.762 8.702 1.00 94.31 91 VAL A O 1
ATOM 736 N N . ALA A 1 92 ? 0.772 1.179 10.752 1.00 95.50 92 ALA A N 1
ATOM 737 C CA . ALA A 1 92 ? 0.835 -0.211 11.200 1.00 95.50 92 ALA A CA 1
ATOM 738 C C . ALA A 1 92 ? -0.071 -1.144 10.376 1.00 95.50 92 ALA A C 1
ATOM 740 O O . ALA A 1 92 ? 0.300 -2.290 10.129 1.00 95.50 92 ALA A O 1
ATOM 741 N N . VAL A 1 93 ? -1.232 -0.663 9.918 1.00 94.56 93 VAL A N 1
ATOM 742 C CA . VAL A 1 93 ? -2.114 -1.430 9.022 1.00 94.56 93 VAL A CA 1
ATOM 743 C C . VAL A 1 93 ? -1.477 -1.645 7.655 1.00 94.56 93 VAL A C 1
ATOM 745 O O . VAL A 1 93 ? -1.471 -2.773 7.165 1.00 94.56 93 VAL A O 1
ATOM 748 N N . VAL A 1 94 ? -0.896 -0.600 7.056 1.00 96.56 94 VAL A N 1
ATOM 749 C CA . VAL A 1 94 ? -0.171 -0.726 5.781 1.00 96.56 94 VAL A CA 1
ATOM 750 C C . VAL A 1 94 ? 0.970 -1.731 5.916 1.00 96.56 94 VAL A C 1
ATOM 752 O O . VAL A 1 94 ? 1.042 -2.675 5.131 1.00 96.56 94 VAL A O 1
ATOM 755 N N . ASP A 1 95 ? 1.802 -1.592 6.949 1.00 97.38 95 ASP A N 1
ATOM 756 C CA . ASP A 1 95 ? 2.916 -2.508 7.209 1.00 97.38 95 ASP A CA 1
ATOM 757 C C . ASP A 1 95 ? 2.423 -3.952 7.429 1.00 97.38 95 ASP A C 1
ATOM 759 O O . ASP A 1 95 ? 3.043 -4.904 6.952 1.00 97.38 95 ASP A O 1
ATOM 763 N N . GLY A 1 96 ? 1.271 -4.127 8.086 1.00 96.75 96 GLY A N 1
ATOM 764 C CA . GLY A 1 96 ? 0.630 -5.424 8.295 1.00 96.75 96 GLY A CA 1
ATOM 765 C C . GLY A 1 96 ? 0.139 -6.088 7.004 1.00 96.75 96 GLY A C 1
ATOM 766 O O . GLY A 1 96 ? 0.368 -7.283 6.808 1.00 96.75 96 GLY A O 1
ATOM 767 N N . ILE A 1 97 ? -0.495 -5.333 6.100 1.00 96.88 97 ILE A N 1
ATOM 768 C CA . ILE A 1 97 ? -0.942 -5.854 4.797 1.00 96.88 97 ILE A CA 1
ATOM 769 C C . ILE A 1 97 ? 0.265 -6.183 3.915 1.00 96.88 97 ILE A C 1
ATOM 771 O O . ILE A 1 97 ? 0.315 -7.261 3.319 1.00 96.88 97 ILE A O 1
ATOM 775 N N . LEU A 1 98 ? 1.261 -5.298 3.862 1.00 97.75 98 LEU A N 1
ATOM 776 C CA . LEU A 1 98 ? 2.480 -5.515 3.084 1.00 97.75 98 LEU A CA 1
ATOM 777 C C . LEU A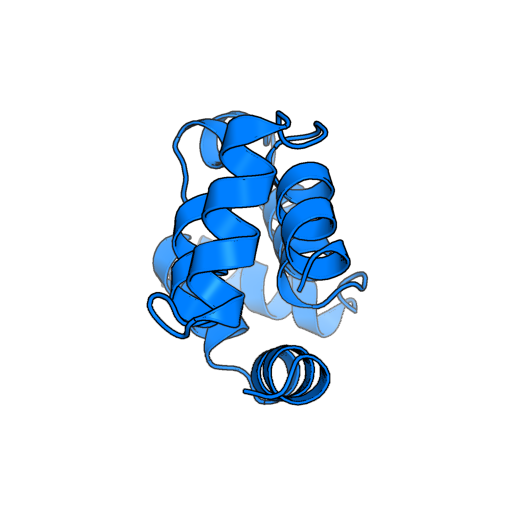 1 98 ? 3.323 -6.687 3.617 1.00 97.75 98 LEU A C 1
ATOM 779 O O . LEU A 1 98 ? 4.005 -7.360 2.848 1.00 97.75 98 LEU A O 1
ATOM 783 N N . GLY A 1 99 ? 3.261 -6.962 4.922 1.00 97.19 99 GLY A N 1
ATOM 784 C CA . GLY A 1 99 ? 3.897 -8.119 5.556 1.00 97.19 99 GLY A CA 1
ATOM 785 C C . GLY A 1 99 ? 3.141 -9.442 5.381 1.00 97.19 99 GLY A C 1
ATOM 786 O O . GLY A 1 99 ? 3.583 -10.472 5.890 1.00 97.19 99 GLY A O 1
ATOM 787 N N . SER A 1 100 ? 1.993 -9.443 4.699 1.00 97.38 100 SER A N 1
ATOM 788 C CA . SER A 1 100 ? 1.173 -10.643 4.533 1.00 97.38 100 SER A CA 1
ATOM 789 C C . SER A 1 100 ? 1.744 -11.622 3.497 1.00 97.38 100 SER A C 1
ATOM 791 O O . SER A 1 100 ? 2.440 -11.256 2.542 1.00 97.38 100 SER A O 1
ATOM 793 N N . ALA A 1 101 ? 1.380 -12.901 3.639 1.00 97.62 101 ALA A N 1
ATOM 794 C CA . ALA A 1 101 ? 1.662 -13.917 2.622 1.00 97.62 101 ALA A CA 1
ATOM 795 C C . ALA A 1 101 ? 0.994 -13.584 1.276 1.00 97.62 101 ALA A C 1
ATOM 797 O O . ALA A 1 101 ? 1.488 -13.969 0.218 1.00 97.62 101 ALA A O 1
ATOM 798 N N . GLU A 1 102 ? -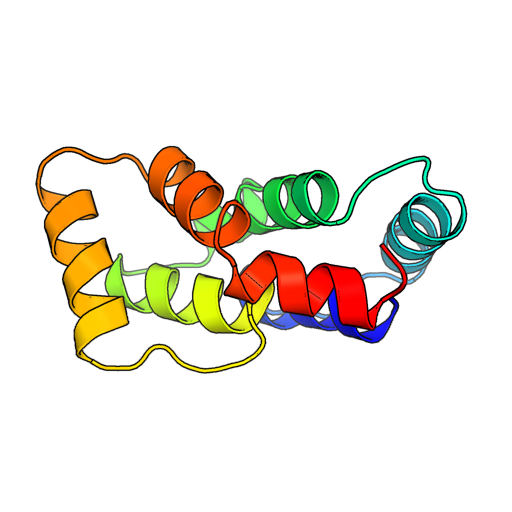0.110 -12.840 1.308 1.00 96.69 102 GLU A N 1
ATOM 799 C CA . GLU A 1 102 ? -0.817 -12.421 0.108 1.00 96.69 102 GLU A CA 1
ATOM 800 C C . GLU A 1 102 ? -0.024 -11.376 -0.680 1.00 96.69 102 GLU A C 1
ATOM 802 O O . GLU A 1 102 ? 0.205 -11.553 -1.877 1.00 96.69 102 GLU A O 1
ATOM 807 N N . PHE A 1 103 ? 0.483 -10.339 -0.006 1.00 97.94 103 PHE A N 1
ATOM 808 C CA . PHE A 1 103 ? 1.363 -9.367 -0.653 1.00 97.94 103 PHE A CA 1
ATOM 809 C C . PHE A 1 103 ? 2.665 -10.016 -1.135 1.00 97.94 103 PHE A C 1
ATOM 811 O O . PHE A 1 103 ? 3.145 -9.711 -2.227 1.00 97.94 103 PHE A O 1
ATOM 818 N N . SER A 1 104 ? 3.193 -10.988 -0.384 1.00 97.81 104 SER A N 1
ATOM 819 C CA . SER A 1 104 ? 4.326 -11.804 -0.842 1.00 97.81 104 SER A CA 1
ATOM 820 C C . SER A 1 104 ? 4.018 -12.510 -2.172 1.00 97.81 104 SER A C 1
ATOM 822 O O . SER A 1 104 ? 4.864 -12.550 -3.061 1.00 97.81 104 SER A O 1
ATOM 824 N N . GLY A 1 105 ? 2.787 -13.000 -2.359 1.00 97.88 105 GLY A N 1
ATOM 825 C CA . GLY A 1 105 ? 2.314 -13.548 -3.633 1.00 97.88 105 GLY A CA 1
ATOM 826 C C . GLY A 1 105 ? 2.251 -12.511 -4.762 1.00 97.88 105 GLY A C 1
ATOM 827 O O . GLY A 1 105 ? 2.635 -12.810 -5.894 1.00 97.88 105 GLY A O 1
ATOM 828 N N . VAL A 1 106 ? 1.832 -11.277 -4.460 1.00 96.94 106 VAL A N 1
ATOM 829 C CA . VAL A 1 106 ? 1.843 -10.154 -5.419 1.00 96.94 106 VAL A CA 1
ATOM 830 C C . VAL A 1 106 ? 3.269 -9.824 -5.865 1.00 96.94 106 VAL A C 1
ATOM 832 O O . VAL A 1 106 ? 3.511 -9.656 -7.062 1.00 96.94 106 VAL A O 1
ATOM 835 N N . ALA A 1 107 ? 4.217 -9.754 -4.929 1.00 96.56 107 ALA A N 1
ATOM 836 C CA . ALA A 1 107 ? 5.627 -9.514 -5.226 1.00 96.56 107 ALA A CA 1
ATOM 837 C C . ALA A 1 107 ? 6.228 -10.653 -6.070 1.00 96.56 107 ALA A C 1
ATOM 839 O O . ALA A 1 107 ? 6.830 -10.393 -7.116 1.00 96.56 107 ALA A O 1
ATOM 840 N N . ALA A 1 108 ? 5.964 -11.908 -5.695 1.00 97.00 108 ALA A N 1
ATOM 841 C CA . ALA A 1 108 ? 6.431 -13.090 -6.418 1.00 97.00 108 ALA A CA 1
ATOM 842 C C . ALA A 1 108 ? 5.917 -13.144 -7.865 1.00 97.00 108 ALA A C 1
ATOM 844 O O . ALA A 1 108 ? 6.674 -13.456 -8.786 1.00 97.00 108 ALA A O 1
ATOM 845 N N . ALA A 1 109 ? 4.659 -12.758 -8.105 1.00 94.69 109 ALA A N 1
ATOM 846 C CA . ALA A 1 109 ? 4.094 -12.666 -9.454 1.00 94.69 109 ALA A CA 1
ATOM 847 C C . ALA A 1 109 ? 4.813 -11.633 -10.348 1.00 94.69 109 ALA A C 1
ATOM 849 O O . ALA A 1 109 ? 4.708 -11.691 -11.574 1.00 94.69 109 ALA A O 1
ATOM 850 N N . MET A 1 110 ? 5.557 -10.695 -9.755 1.00 94.12 110 MET A N 1
ATOM 851 C CA . MET A 1 110 ? 6.403 -9.732 -10.463 1.00 94.12 110 MET A CA 1
ATOM 852 C C . MET A 1 110 ? 7.875 -10.158 -10.571 1.00 94.12 110 MET A C 1
ATOM 854 O O . MET A 1 110 ? 8.652 -9.426 -11.183 1.00 94.12 110 MET A O 1
ATOM 858 N N . GLY A 1 111 ? 8.262 -11.311 -10.017 1.00 92.25 111 GLY A N 1
ATOM 859 C CA . GLY A 1 111 ? 9.638 -11.820 -10.047 1.00 92.25 111 GLY A CA 1
ATOM 860 C C . GLY A 1 111 ? 10.536 -11.343 -8.896 1.00 92.25 111 GLY A C 1
ATOM 861 O O . GLY A 1 111 ? 11.761 -11.276 -9.076 1.00 92.25 111 GLY A O 1
ATOM 862 N N . PHE A 1 112 ? 9.934 -10.996 -7.754 1.00 91.31 112 PHE A N 1
ATOM 863 C CA . PHE A 1 112 ? 10.625 -10.699 -6.493 1.00 91.31 112 PHE A CA 1
ATOM 864 C C . PHE A 1 112 ? 10.628 -11.888 -5.534 1.00 91.31 112 PHE A C 1
ATOM 866 O O . PHE A 1 112 ? 9.659 -12.677 -5.564 1.00 91.31 112 PHE A O 1
#

Radius of gyration: 13.57 Å; chains: 1; bounding box: 33×27×37 Å

Foldseek 3Di:
DLVLQQQLCCLQQVDGDDPVRSCVLVVCPVVVVDAPLRSSLCSNPDPNRVVPDPDPLSSQQSLCCNQQVDGDDPCSSVVVVVCCVPPDDPSRVSVVSCPDPRSVVVRVVVPD

Sequence (112 aa):
MEGFVTRLYAASLDRAPDPDGFNAWVNALLNRALDPWQAARDIVLSDESIGQRETTEEWVKELYRALLGREPDVDGEQGWLVRLYTDMSRVAVVDGILGSAEFSGVAAAMGF